Protein AF-A0A847J0B5-F1 (afdb_monomer_lite)

pLDDT: mean 86.2, std 7.01, range [63.56, 94.38]

Structure (mmCIF, N/CA/C/O backbone):
data_AF-A0A847J0B5-F1
#
_entry.id   AF-A0A847J0B5-F1
#
loop_
_atom_site.group_PDB
_atom_site.id
_atom_site.type_symbol
_atom_site.label_atom_id
_atom_site.label_alt_id
_atom_site.label_comp_id
_atom_site.label_asym_id
_atom_site.label_entity_id
_atom_site.label_seq_id
_atom_site.pdbx_PDB_ins_code
_atom_site.Cartn_x
_atom_site.Cartn_y
_atom_site.Cartn_z
_atom_site.occupancy
_atom_site.B_iso_or_equiv
_atom_site.auth_seq_id
_atom_site.auth_comp_id
_atom_site.auth_asym_id
_atom_site.auth_atom_id
_atom_site.pdbx_PDB_model_num
ATOM 1 N N . MET A 1 1 ? 21.740 9.092 7.028 1.00 63.56 1 MET A N 1
ATOM 2 C CA . MET A 1 1 ? 20.563 8.762 7.866 1.00 63.56 1 MET A CA 1
ATOM 3 C C . MET A 1 1 ? 20.424 7.249 7.888 1.00 63.56 1 MET A C 1
ATOM 5 O O . MET A 1 1 ? 20.633 6.644 6.846 1.00 63.56 1 MET A O 1
ATOM 9 N N . ASN A 1 2 ? 20.165 6.631 9.044 1.00 88.06 2 ASN A N 1
ATOM 10 C CA . ASN A 1 2 ? 20.104 5.168 9.141 1.00 88.06 2 ASN A CA 1
ATOM 11 C C . ASN A 1 2 ? 18.903 4.642 8.323 1.00 88.06 2 ASN A C 1
ATOM 13 O O . ASN A 1 2 ? 17.787 5.105 8.577 1.00 88.06 2 ASN A O 1
ATOM 17 N N . PRO A 1 3 ? 19.087 3.690 7.385 1.00 87.38 3 PRO A N 1
ATOM 18 C CA . PRO A 1 3 ? 18.018 3.203 6.501 1.00 87.38 3 PRO A CA 1
ATOM 19 C C . PRO A 1 3 ? 16.808 2.655 7.273 1.00 87.38 3 PRO A C 1
ATOM 21 O O . PRO A 1 3 ? 15.672 2.795 6.832 1.00 87.38 3 PRO A O 1
ATOM 24 N N . PHE A 1 4 ? 17.039 2.135 8.480 1.00 90.00 4 PHE A N 1
ATOM 25 C CA . PHE A 1 4 ? 15.989 1.729 9.416 1.00 90.00 4 PHE A CA 1
ATOM 26 C C . PHE A 1 4 ? 15.018 2.858 9.778 1.00 90.00 4 PHE A C 1
ATOM 28 O O . PHE A 1 4 ? 13.806 2.677 9.732 1.00 90.00 4 PHE A O 1
ATOM 35 N N . ILE A 1 5 ? 15.541 4.038 10.117 1.00 92.56 5 ILE A N 1
ATOM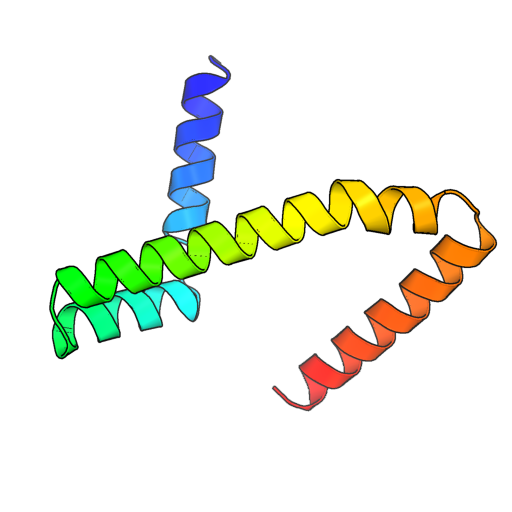 36 C CA . ILE A 1 5 ? 14.725 5.179 10.552 1.00 92.56 5 ILE A CA 1
ATOM 37 C C . ILE A 1 5 ? 13.892 5.695 9.379 1.00 92.56 5 ILE A C 1
ATOM 39 O O . ILE A 1 5 ? 12.713 5.996 9.534 1.00 92.56 5 ILE A O 1
ATOM 43 N N . GLN A 1 6 ? 14.493 5.750 8.191 1.00 89.69 6 GLN A N 1
ATOM 44 C CA . GLN A 1 6 ? 13.803 6.192 6.986 1.00 89.69 6 GLN A CA 1
ATOM 45 C C . GLN A 1 6 ? 12.679 5.224 6.593 1.00 89.69 6 GLN A C 1
ATOM 47 O O . GLN A 1 6 ? 11.579 5.672 6.284 1.00 89.69 6 GLN A O 1
ATOM 52 N N . GLY A 1 7 ? 12.923 3.912 6.685 1.00 87.62 7 GLY A N 1
ATOM 53 C CA . GLY A 1 7 ? 11.899 2.893 6.457 1.00 87.62 7 GLY A CA 1
ATOM 54 C C . GLY A 1 7 ? 10.726 3.007 7.431 1.00 87.62 7 GLY A C 1
ATOM 55 O O . GLY A 1 7 ? 9.577 2.973 7.002 1.00 87.62 7 GLY A O 1
ATOM 56 N N . VAL A 1 8 ? 11.001 3.222 8.723 1.00 89.62 8 VAL A N 1
ATOM 57 C CA . VAL A 1 8 ? 9.949 3.422 9.732 1.00 89.62 8 VAL A CA 1
ATOM 58 C C . VAL A 1 8 ? 9.132 4.677 9.434 1.00 89.62 8 VAL A C 1
ATOM 60 O O . VAL A 1 8 ? 7.910 4.598 9.419 1.00 89.62 8 VAL A O 1
ATOM 63 N N . ILE A 1 9 ? 9.776 5.814 9.155 1.00 91.06 9 ILE A N 1
ATOM 64 C CA . ILE A 1 9 ? 9.079 7.083 8.886 1.00 91.06 9 ILE A CA 1
ATOM 65 C C . ILE A 1 9 ? 8.192 6.973 7.643 1.00 91.06 9 ILE A C 1
ATOM 67 O O . ILE A 1 9 ? 7.026 7.360 7.685 1.00 91.06 9 ILE A O 1
ATOM 71 N N . VAL A 1 10 ? 8.723 6.427 6.546 1.00 88.44 10 VAL A N 1
ATOM 72 C CA . VAL A 1 10 ? 7.965 6.264 5.298 1.00 88.44 10 VAL A CA 1
ATOM 73 C C . VAL A 1 10 ? 6.832 5.257 5.484 1.00 88.44 10 VAL A C 1
ATOM 75 O O . VAL A 1 10 ? 5.712 5.522 5.059 1.00 88.44 10 VAL A O 1
ATOM 78 N N . GLY A 1 11 ? 7.084 4.139 6.169 1.00 85.94 11 GLY A N 1
ATOM 79 C CA . GLY A 1 11 ? 6.056 3.146 6.475 1.00 85.94 11 GLY A CA 1
ATOM 80 C C . GLY A 1 11 ? 4.914 3.722 7.312 1.00 85.94 11 GLY A C 1
ATOM 81 O O . GLY A 1 11 ? 3.750 3.490 6.998 1.00 85.94 11 GLY A O 1
ATOM 82 N N . LEU A 1 12 ? 5.226 4.535 8.326 1.00 85.00 12 LEU A N 1
ATOM 83 C CA . LEU A 1 12 ? 4.223 5.220 9.147 1.00 85.00 12 LEU A CA 1
ATOM 84 C C . LEU A 1 12 ? 3.428 6.250 8.336 1.00 85.00 12 LEU A C 1
ATOM 86 O O . LEU A 1 12 ? 2.208 6.312 8.462 1.00 85.00 12 LEU A O 1
ATOM 90 N N . ALA A 1 13 ? 4.095 7.021 7.475 1.00 86.94 13 ALA A N 1
ATOM 91 C CA . ALA A 1 13 ? 3.427 7.979 6.599 1.00 86.94 13 ALA A CA 1
ATOM 92 C C . ALA A 1 13 ? 2.448 7.288 5.631 1.00 86.94 13 ALA A C 1
ATOM 94 O O . ALA A 1 13 ? 1.328 7.761 5.452 1.00 86.94 13 ALA A O 1
ATOM 95 N N . LEU A 1 14 ? 2.843 6.148 5.054 1.00 83.06 14 LEU A N 1
ATOM 96 C CA . LEU A 1 14 ? 1.985 5.346 4.176 1.00 83.06 14 LEU A CA 1
ATOM 97 C C . LEU A 1 14 ? 0.828 4.686 4.939 1.00 83.06 14 LEU A C 1
ATOM 99 O O . LEU A 1 14 ? -0.287 4.649 4.430 1.00 83.06 14 LEU A O 1
ATOM 103 N N . ALA A 1 15 ? 1.061 4.223 6.170 1.00 79.75 15 ALA A N 1
ATOM 104 C CA . ALA A 1 15 ? 0.022 3.626 7.010 1.00 79.75 15 ALA A CA 1
ATOM 105 C C . ALA A 1 15 ? -1.064 4.632 7.437 1.00 79.75 15 ALA A C 1
ATOM 107 O O . ALA A 1 15 ? -2.211 4.245 7.642 1.00 79.75 15 ALA A O 1
ATOM 108 N N . VAL A 1 16 ? -0.711 5.916 7.571 1.00 79.00 16 VAL A N 1
ATOM 109 C CA . VAL A 1 16 ? -1.636 7.001 7.954 1.00 79.00 16 VAL A CA 1
ATOM 110 C C . VAL A 1 16 ? -2.264 7.687 6.734 1.00 79.00 16 VAL A C 1
ATOM 112 O O . VAL A 1 16 ? -3.103 8.573 6.895 1.00 79.00 16 VAL A O 1
ATOM 115 N N . LEU A 1 17 ? -1.908 7.283 5.508 1.00 82.81 17 LEU A N 1
ATOM 116 C CA . LEU A 1 17 ? -2.485 7.856 4.296 1.00 82.81 17 LEU A CA 1
ATOM 117 C C . LEU A 1 17 ? -4.019 7.795 4.383 1.00 82.81 17 LEU A C 1
ATOM 119 O O . LEU A 1 17 ? -4.608 6.718 4.502 1.00 82.81 17 LE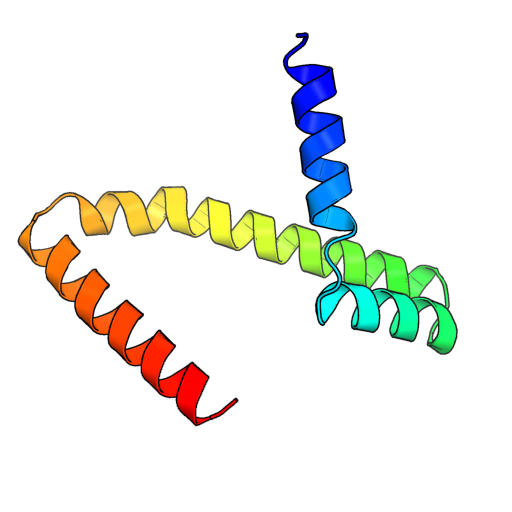U A O 1
ATOM 123 N N . LEU A 1 18 ? -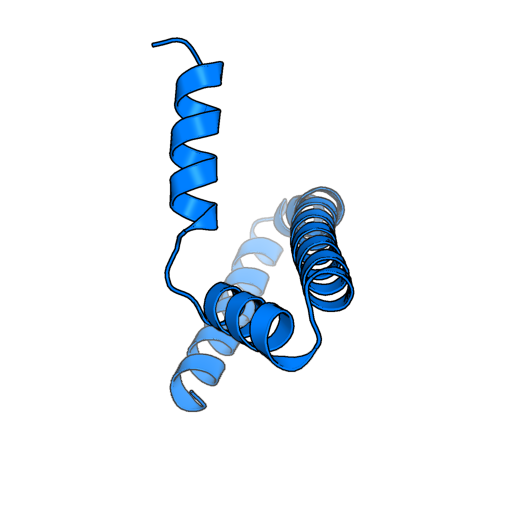4.655 8.971 4.370 1.00 72.69 18 LEU A N 1
ATOM 124 C CA . LEU A 1 18 ? -6.103 9.126 4.501 1.00 72.69 18 LEU A CA 1
ATOM 125 C C . LEU A 1 18 ? -6.782 8.583 3.239 1.00 72.69 18 LEU A C 1
ATOM 127 O O . LEU A 1 18 ? -7.085 9.320 2.305 1.00 72.69 18 LEU A O 1
ATOM 131 N N . GLY A 1 19 ? -6.968 7.268 3.202 1.00 81.75 19 GLY A N 1
ATOM 132 C CA . GLY A 1 19 ? -7.600 6.541 2.114 1.00 81.75 19 GLY A CA 1
ATOM 133 C C . GLY A 1 19 ? -8.792 5.706 2.587 1.00 81.75 19 GLY A C 1
ATOM 134 O O . GLY A 1 19 ? -9.010 5.544 3.793 1.00 81.75 19 GLY A O 1
ATOM 135 N N . PRO A 1 20 ? -9.549 5.115 1.646 1.00 83.69 20 PRO A N 1
ATOM 136 C CA . PRO A 1 20 ? -10.728 4.302 1.951 1.00 83.69 20 PRO A CA 1
ATOM 137 C C . PRO A 1 20 ? -10.433 3.157 2.929 1.00 83.69 20 PRO A C 1
ATOM 139 O O . PRO A 1 20 ? -11.259 2.843 3.781 1.00 83.69 20 PRO A O 1
ATOM 142 N N . ALA A 1 21 ? -9.231 2.574 2.852 1.00 86.25 21 ALA A N 1
ATOM 143 C CA . ALA A 1 21 ? -8.790 1.490 3.727 1.00 86.25 21 ALA A CA 1
ATOM 144 C C . ALA A 1 21 ? -8.643 1.923 5.198 1.00 86.25 21 ALA A C 1
ATOM 146 O O . ALA A 1 21 ? -9.063 1.191 6.094 1.00 86.25 21 ALA A O 1
ATOM 147 N N . LEU A 1 22 ? -8.113 3.126 5.457 1.00 87.75 22 LEU A N 1
ATOM 148 C CA . LEU A 1 22 ? -7.994 3.670 6.813 1.00 87.75 22 LEU A CA 1
ATOM 149 C C . LEU A 1 22 ? -9.383 3.931 7.412 1.00 87.75 22 LEU A C 1
ATOM 151 O O . LEU A 1 22 ? -9.658 3.536 8.544 1.00 87.75 22 LEU A O 1
ATOM 155 N N . PHE A 1 23 ? -10.285 4.544 6.641 1.00 88.94 23 PHE A N 1
ATOM 156 C CA . PHE A 1 23 ? -11.661 4.775 7.087 1.00 88.94 23 PHE A CA 1
ATOM 157 C C . PHE A 1 23 ? -12.412 3.466 7.335 1.00 88.94 23 PHE A C 1
ATOM 159 O O . PHE A 1 23 ? -13.084 3.341 8.357 1.00 88.94 23 PHE A O 1
ATOM 166 N N . ALA A 1 24 ? -12.243 2.467 6.464 1.00 89.50 24 ALA A N 1
ATOM 167 C CA . ALA A 1 24 ? -12.812 1.139 6.661 1.00 89.50 24 ALA A CA 1
ATOM 168 C C . ALA A 1 24 ? -12.288 0.481 7.947 1.00 89.50 24 ALA A C 1
ATOM 170 O O . ALA A 1 24 ? -13.079 -0.099 8.693 1.00 89.50 24 ALA A O 1
ATOM 171 N N . LEU A 1 25 ? -10.991 0.614 8.249 1.00 89.75 25 LEU A N 1
ATOM 172 C CA . LEU A 1 25 ? -10.374 0.130 9.489 1.00 89.75 25 LEU A CA 1
ATOM 173 C C . LEU A 1 25 ? -10.915 0.826 10.734 1.00 89.75 25 LEU A C 1
ATOM 175 O O . LEU A 1 25 ? -11.268 0.150 11.701 1.00 89.75 25 LEU A O 1
ATOM 179 N N . ILE A 1 26 ? -11.017 2.155 10.717 1.00 90.00 26 ILE A N 1
ATOM 180 C CA . ILE A 1 26 ? -11.593 2.924 11.826 1.00 90.00 26 ILE A CA 1
ATOM 181 C C . ILE A 1 26 ? -13.054 2.509 12.031 1.00 90.00 26 ILE A C 1
ATOM 183 O O . ILE A 1 26 ? -13.452 2.170 13.145 1.00 90.00 26 ILE A O 1
ATOM 187 N N . GLN A 1 27 ? -13.842 2.454 10.956 1.00 90.62 27 GLN A N 1
ATOM 188 C CA . GLN A 1 27 ? -15.256 2.099 11.014 1.00 90.62 27 GLN A CA 1
ATOM 189 C C . GLN A 1 27 ? -15.469 0.678 11.547 1.00 90.62 27 GLN A C 1
ATOM 191 O O . GLN A 1 27 ? -16.293 0.473 12.436 1.00 90.62 27 GLN A O 1
ATOM 196 N N . THR A 1 28 ? -14.727 -0.312 11.047 1.00 91.50 28 THR A N 1
ATOM 197 C CA . THR A 1 28 ? -14.839 -1.695 11.541 1.00 91.50 28 THR A CA 1
ATOM 198 C C . THR A 1 28 ? -14.335 -1.843 12.968 1.00 91.50 28 THR A C 1
ATOM 200 O O . THR A 1 28 ? -14.952 -2.580 13.736 1.00 91.50 28 THR A O 1
ATOM 203 N N . SER A 1 29 ? -13.282 -1.122 13.354 1.00 88.62 29 SER A N 1
ATOM 204 C CA . SER A 1 29 ? -12.771 -1.137 14.729 1.00 88.62 29 SER A CA 1
ATOM 205 C C . SER A 1 29 ? -13.779 -0.554 15.718 1.00 88.62 29 SER A C 1
ATOM 207 O O . SER A 1 29 ? -13.969 -1.119 16.793 1.00 88.62 29 SER A O 1
ATOM 209 N N . ILE A 1 30 ? -14.465 0.531 15.344 1.00 92.25 30 ILE A N 1
ATOM 210 C CA . ILE A 1 30 ? -15.504 1.160 16.171 1.00 92.25 30 ILE A CA 1
ATOM 211 C C . ILE A 1 30 ? -16.778 0.305 16.196 1.00 92.25 30 ILE A C 1
ATOM 213 O O . ILE A 1 30 ? -17.356 0.098 17.258 1.00 92.25 30 ILE A O 1
ATOM 217 N N . HIS A 1 31 ? -17.224 -0.215 15.049 1.00 92.31 31 HIS A N 1
ATOM 218 C CA . HIS A 1 31 ? -18.534 -0.866 14.937 1.00 92.31 31 HIS A CA 1
ATOM 219 C C . HIS A 1 31 ? -18.527 -2.352 15.324 1.00 92.31 31 HIS A C 1
ATOM 221 O O . HIS A 1 31 ? -19.493 -2.850 15.894 1.00 92.31 31 HIS A O 1
ATOM 227 N N . ARG A 1 32 ? -17.449 -3.083 15.011 1.00 85.38 32 ARG A N 1
ATOM 228 C CA . ARG A 1 32 ? -17.312 -4.530 15.274 1.00 85.38 32 ARG A CA 1
ATOM 229 C C . ARG A 1 32 ? -16.222 -4.869 16.298 1.00 85.38 32 ARG A C 1
ATOM 231 O O . ARG A 1 32 ? -15.927 -6.049 16.510 1.00 85.38 32 ARG A O 1
ATOM 238 N N . GLY A 1 33 ? -15.627 -3.854 16.924 1.00 89.25 33 GLY A N 1
ATOM 239 C CA . GLY A 1 33 ? -14.599 -3.988 17.952 1.00 89.25 33 GLY A CA 1
ATOM 240 C C . GLY A 1 33 ? -13.198 -4.307 17.419 1.00 89.25 33 GLY A C 1
ATOM 241 O O . GLY A 1 33 ? -12.987 -4.613 16.243 1.00 89.25 33 GLY A O 1
ATOM 242 N N . PHE A 1 34 ? -12.222 -4.287 18.332 1.00 86.12 34 PHE A N 1
ATOM 243 C CA . PHE A 1 34 ? -10.793 -4.432 18.028 1.00 86.12 34 PHE A CA 1
ATOM 244 C C . PHE A 1 34 ? -10.446 -5.730 17.285 1.00 86.12 34 PHE A C 1
ATOM 246 O O . PHE A 1 34 ? -9.675 -5.706 16.333 1.00 86.12 34 PHE A O 1
ATOM 253 N N . ARG A 1 35 ? -11.054 -6.862 17.667 1.00 88.88 35 ARG A N 1
ATOM 254 C CA . ARG A 1 35 ? -10.773 -8.171 17.050 1.00 88.88 35 ARG A CA 1
ATOM 255 C C . ARG A 1 35 ? -11.124 -8.210 15.560 1.00 88.88 35 ARG A C 1
ATOM 257 O O . ARG A 1 35 ? -10.416 -8.834 14.778 1.00 88.88 35 ARG A O 1
ATOM 264 N N . SER A 1 36 ? -12.210 -7.547 15.172 1.00 88.81 36 SER A N 1
ATOM 265 C CA . SER A 1 36 ? -12.623 -7.464 13.768 1.00 88.81 36 SER A CA 1
ATOM 266 C C . SER A 1 36 ? -11.731 -6.496 12.988 1.00 88.81 36 SER A C 1
ATOM 268 O O . SER A 1 36 ? -11.369 -6.778 11.849 1.00 88.81 36 SER A O 1
ATOM 270 N N . GLY A 1 37 ? -11.326 -5.388 13.620 1.00 90.31 37 GLY A N 1
ATOM 271 C CA . GLY A 1 37 ? -10.379 -4.430 13.046 1.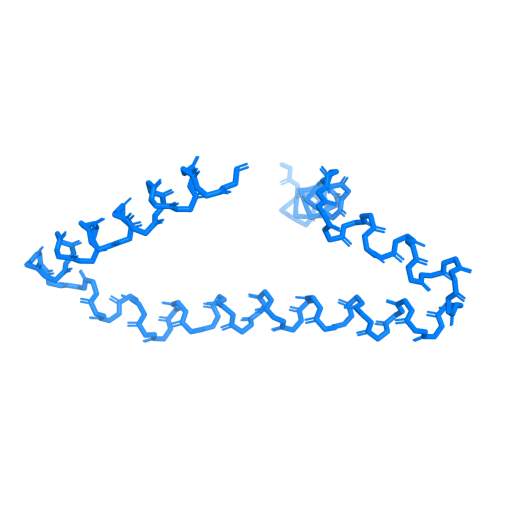00 90.31 37 GLY A CA 1
ATOM 272 C C . GLY A 1 37 ? -8.998 -5.037 12.776 1.00 90.31 37 GLY A C 1
ATOM 273 O O . GLY A 1 37 ? -8.443 -4.830 11.700 1.00 90.31 37 GLY A O 1
ATOM 274 N N . THR A 1 38 ? -8.459 -5.850 13.692 1.00 89.44 38 THR A N 1
ATOM 275 C CA . THR A 1 38 ? -7.157 -6.513 13.489 1.00 89.44 38 THR A CA 1
ATOM 276 C C . THR A 1 38 ? -7.199 -7.566 12.386 1.00 89.44 38 THR A C 1
ATOM 278 O O . THR A 1 38 ? -6.255 -7.658 11.606 1.00 89.44 38 THR A O 1
ATOM 281 N N . MET A 1 39 ? -8.296 -8.321 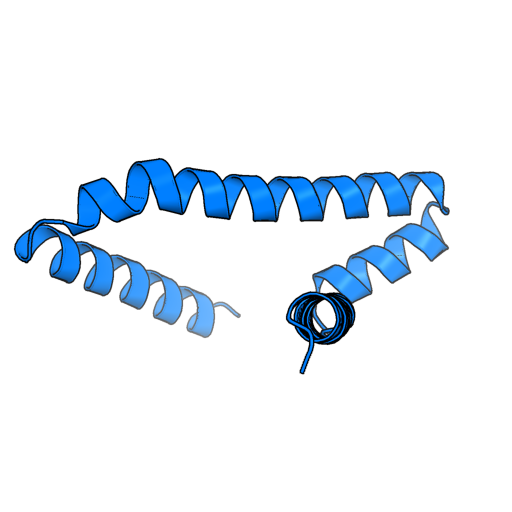12.261 1.00 93.00 39 MET A N 1
ATOM 282 C CA . MET A 1 39 ? -8.493 -9.237 11.130 1.00 93.00 39 MET A CA 1
ATOM 283 C C . MET A 1 39 ? -8.539 -8.489 9.793 1.00 93.00 39 MET A C 1
ATOM 285 O O . MET A 1 39 ? -7.921 -8.939 8.831 1.00 93.00 39 MET A O 1
ATOM 289 N N . LEU A 1 40 ? -9.215 -7.335 9.736 1.00 92.62 40 LEU A N 1
ATOM 290 C CA . LEU A 1 40 ? -9.226 -6.497 8.535 1.00 92.62 40 LEU A CA 1
ATOM 291 C C . LEU A 1 40 ? -7.825 -5.958 8.215 1.00 92.62 40 LEU A C 1
ATOM 293 O O . LEU A 1 40 ? -7.400 -6.032 7.067 1.00 92.62 40 LEU A O 1
ATOM 297 N N . ALA A 1 41 ? -7.090 -5.470 9.218 1.00 90.06 41 ALA A N 1
ATOM 298 C CA . ALA A 1 41 ? -5.734 -4.950 9.035 1.00 90.06 41 ALA A CA 1
ATOM 299 C C . ALA A 1 41 ? -4.781 -6.025 8.494 1.00 90.06 41 ALA A C 1
ATOM 301 O O . ALA A 1 41 ? -4.024 -5.769 7.559 1.00 90.06 41 ALA A O 1
ATOM 302 N N . LEU A 1 42 ? -4.864 -7.246 9.033 1.00 92.12 42 LEU A N 1
ATOM 303 C CA . LEU A 1 42 ? -4.113 -8.394 8.525 1.00 92.12 42 LEU A CA 1
ATOM 304 C C . LEU A 1 42 ? -4.522 -8.762 7.096 1.00 92.12 42 LEU A C 1
ATOM 306 O O . LEU A 1 42 ? -3.658 -9.092 6.289 1.00 92.12 42 LEU A O 1
ATOM 310 N N . GLY A 1 43 ? -5.812 -8.678 6.768 1.00 92.81 43 GLY A N 1
ATOM 311 C CA . GLY A 1 43 ? -6.310 -8.903 5.412 1.00 92.81 43 GLY A CA 1
ATOM 312 C C . GLY A 1 43 ? -5.753 -7.898 4.401 1.00 92.81 43 GLY A C 1
ATOM 313 O O . GLY A 1 43 ? -5.274 -8.306 3.346 1.00 92.81 43 GLY A O 1
ATOM 314 N N . ILE A 1 44 ? -5.752 -6.604 4.741 1.00 91.12 44 ILE A N 1
ATOM 315 C CA . ILE A 1 44 ? -5.169 -5.540 3.904 1.00 91.12 44 ILE A CA 1
ATOM 316 C C . ILE A 1 44 ? -3.673 -5.797 3.702 1.00 91.12 44 ILE A C 1
ATOM 318 O O . ILE A 1 44 ? -3.202 -5.843 2.569 1.00 91.12 44 ILE A O 1
ATOM 322 N N . PHE A 1 45 ? -2.941 -6.056 4.789 1.00 90.06 45 PHE A N 1
ATOM 323 C CA . PHE A 1 45 ? -1.511 -6.348 4.723 1.00 90.06 45 PHE A CA 1
ATOM 324 C C . PHE A 1 45 ? -1.199 -7.562 3.836 1.00 90.06 45 PHE A C 1
ATOM 326 O O . PHE A 1 45 ? -0.282 -7.519 3.016 1.00 90.06 45 PHE A O 1
ATOM 333 N N . LEU A 1 46 ? -1.974 -8.643 3.970 1.00 94.38 46 LEU A N 1
ATOM 334 C CA . LEU A 1 46 ? -1.793 -9.847 3.163 1.00 94.38 46 LEU A CA 1
ATOM 335 C C . LEU A 1 46 ? -2.110 -9.593 1.682 1.00 94.38 46 LEU A C 1
ATOM 337 O O . LEU A 1 46 ? -1.400 -10.099 0.815 1.00 94.38 46 LEU A O 1
ATOM 341 N N . SER A 1 47 ? -3.139 -8.790 1.395 1.00 92.06 47 SER A N 1
ATOM 342 C CA . SER A 1 47 ? -3.489 -8.372 0.036 1.00 92.06 47 SER A CA 1
ATOM 343 C C . SER A 1 47 ? -2.337 -7.609 -0.618 1.00 92.06 47 SER A C 1
ATOM 345 O O . SER A 1 47 ? -1.879 -8.004 -1.692 1.00 92.06 47 SER A O 1
ATOM 347 N N . ASP A 1 48 ? -1.801 -6.590 0.051 1.00 90.50 48 ASP A N 1
ATOM 348 C CA . ASP A 1 48 ? -0.689 -5.786 -0.466 1.00 90.50 48 ASP A CA 1
ATOM 349 C C . ASP A 1 48 ? 0.572 -6.634 -0.677 1.00 90.50 48 ASP A C 1
ATOM 351 O O . ASP A 1 48 ? 1.219 -6.556 -1.724 1.00 90.50 48 ASP A O 1
ATOM 355 N N . LEU A 1 49 ? 0.888 -7.519 0.275 1.00 92.12 49 LEU A N 1
ATOM 356 C CA . LEU A 1 49 ? 2.017 -8.439 0.155 1.00 92.12 49 LEU A CA 1
ATOM 357 C C . LEU A 1 49 ? 1.844 -9.400 -1.031 1.00 92.12 49 LEU A C 1
ATOM 359 O O . LEU A 1 49 ? 2.794 -9.639 -1.778 1.00 92.12 49 LEU A O 1
ATOM 363 N N . SER A 1 50 ? 0.634 -9.933 -1.228 1.00 93.25 50 SER A N 1
ATOM 364 C CA . SER A 1 50 ? 0.333 -10.834 -2.343 1.00 93.25 50 SER A CA 1
ATOM 365 C C . SER A 1 50 ? 0.447 -10.135 -3.699 1.00 93.25 50 SER A C 1
ATOM 367 O O . SER A 1 50 ? 1.009 -10.710 -4.630 1.00 93.25 50 SER A O 1
ATOM 369 N N . LEU A 1 51 ? -0.002 -8.877 -3.800 1.00 89.88 51 LEU A N 1
ATOM 370 C CA . LEU A 1 51 ? 0.132 -8.061 -5.006 1.00 89.88 51 LEU A CA 1
ATOM 371 C C . LEU A 1 51 ? 1.601 -7.830 -5.356 1.00 89.88 51 LEU A C 1
ATOM 373 O O . LEU A 1 51 ? 1.993 -8.039 -6.503 1.00 89.88 51 LEU A O 1
ATOM 377 N N . VAL A 1 52 ? 2.426 -7.461 -4.372 1.00 90.44 52 VAL A N 1
ATOM 378 C CA . VAL A 1 52 ? 3.872 -7.284 -4.571 1.00 90.44 52 VAL A CA 1
ATOM 379 C C . VAL A 1 52 ? 4.528 -8.599 -4.997 1.00 90.44 52 VAL A C 1
ATOM 381 O O . VAL A 1 52 ? 5.321 -8.612 -5.938 1.00 90.44 52 VAL A O 1
ATOM 384 N N . PHE A 1 53 ? 4.173 -9.716 -4.359 1.00 91.50 53 PHE A N 1
ATOM 385 C CA . PHE A 1 53 ? 4.712 -11.030 -4.702 1.00 91.50 53 PHE A CA 1
ATOM 386 C C . PHE A 1 53 ? 4.353 -11.448 -6.137 1.00 91.50 53 PHE A C 1
ATOM 388 O O . PHE A 1 53 ? 5.228 -11.845 -6.908 1.00 91.50 53 PHE A O 1
ATOM 395 N N . LEU A 1 54 ? 3.083 -11.303 -6.528 1.00 88.69 54 LEU A N 1
ATOM 396 C CA . LEU A 1 54 ? 2.617 -11.597 -7.884 1.00 88.69 54 LEU A CA 1
ATOM 397 C C . LEU A 1 54 ? 3.245 -10.667 -8.925 1.00 88.69 54 LEU A C 1
ATOM 399 O O . LEU A 1 54 ? 3.604 -11.122 -10.011 1.00 88.69 54 LEU A O 1
ATOM 403 N N . ALA A 1 55 ? 3.425 -9.386 -8.602 1.00 86.94 55 ALA A N 1
ATOM 404 C CA . ALA A 1 55 ? 4.121 -8.451 -9.477 1.00 86.94 55 ALA A CA 1
ATOM 405 C C . ALA A 1 55 ? 5.583 -8.872 -9.690 1.00 86.94 55 ALA A C 1
ATOM 407 O O . ALA A 1 55 ? 6.076 -8.857 -10.818 1.00 86.94 55 ALA A O 1
ATOM 408 N N . PHE A 1 56 ? 6.261 -9.311 -8.628 1.00 85.56 56 PHE A N 1
ATOM 409 C CA . PHE A 1 56 ? 7.659 -9.720 -8.699 1.00 85.56 56 PHE A CA 1
ATOM 410 C C . PHE A 1 56 ? 7.853 -11.015 -9.498 1.00 85.56 56 PHE A C 1
ATOM 412 O O . PHE A 1 56 ? 8.739 -11.097 -10.346 1.00 85.56 56 PHE A O 1
ATOM 419 N N . VAL A 1 57 ? 7.006 -12.020 -9.261 1.00 85.19 57 VAL A N 1
ATOM 420 C CA . VAL A 1 57 ? 7.107 -13.325 -9.932 1.00 85.19 57 VAL A CA 1
ATOM 421 C C . VAL A 1 57 ? 6.549 -13.277 -11.355 1.00 85.19 57 VAL A C 1
ATOM 423 O O . VAL A 1 57 ? 7.172 -13.804 -12.271 1.00 85.19 57 VAL A O 1
ATOM 426 N N . GLY A 1 58 ? 5.386 -12.657 -11.559 1.00 78.25 58 GLY A N 1
ATOM 427 C CA . GLY A 1 58 ? 4.658 -12.702 -12.828 1.00 78.25 58 GLY A CA 1
ATOM 428 C C . GLY A 1 58 ? 4.903 -11.496 -13.729 1.00 78.25 58 GLY A C 1
ATOM 429 O O . GLY A 1 58 ? 5.240 -11.657 -14.902 1.00 78.25 58 GLY A O 1
ATOM 430 N N . ALA A 1 59 ? 4.744 -10.277 -13.207 1.00 74.38 59 ALA A N 1
ATOM 431 C CA . ALA A 1 59 ? 4.738 -9.080 -14.051 1.00 74.38 59 ALA A CA 1
ATOM 432 C C . ALA A 1 59 ? 6.125 -8.762 -14.630 1.00 74.38 59 ALA A C 1
ATOM 434 O O . ALA A 1 59 ? 6.233 -8.438 -15.811 1.00 74.38 59 ALA A O 1
ATOM 435 N N . ILE A 1 60 ? 7.194 -8.921 -13.842 1.00 73.69 60 ILE A N 1
ATOM 436 C CA . ILE A 1 60 ? 8.568 -8.667 -14.312 1.00 73.69 60 ILE A CA 1
ATOM 437 C C . ILE A 1 60 ? 8.947 -9.609 -15.465 1.00 73.69 60 ILE A C 1
ATOM 439 O O . ILE A 1 60 ? 9.542 -9.170 -16.448 1.00 73.69 60 ILE A O 1
ATOM 443 N N . GLN A 1 61 ? 8.558 -10.885 -15.390 1.00 71.94 61 GLN A N 1
ATOM 444 C CA . GLN A 1 61 ? 8.847 -11.862 -16.446 1.00 71.94 61 GLN A CA 1
ATOM 445 C C . GLN A 1 61 ? 8.067 -11.562 -17.733 1.00 71.94 61 GLN A C 1
ATOM 447 O O . GLN A 1 61 ? 8.610 -11.679 -18.830 1.00 71.94 61 GLN A O 1
ATOM 452 N N . LEU A 1 62 ? 6.814 -11.119 -17.600 1.00 68.44 62 LEU A N 1
ATOM 453 C CA . LEU A 1 62 ? 5.933 -10.819 -18.727 1.00 68.44 62 LEU A CA 1
ATOM 454 C C . LEU A 1 62 ? 6.317 -9.519 -19.457 1.00 68.44 62 LEU A C 1
ATOM 456 O O . LEU A 1 62 ? 6.103 -9.390 -20.658 1.00 68.44 62 LEU A O 1
ATOM 460 N N . ILE A 1 63 ? 6.909 -8.558 -18.744 1.00 68.50 63 ILE A N 1
ATOM 461 C CA . ILE A 1 63 ? 7.281 -7.230 -19.261 1.00 68.50 63 ILE A CA 1
ATOM 462 C C . ILE A 1 63 ? 8.685 -7.216 -19.899 1.00 68.50 63 ILE A C 1
ATOM 464 O O . ILE A 1 63 ? 9.060 -6.247 -20.558 1.00 68.50 63 ILE A O 1
ATOM 468 N N . ASN A 1 64 ? 9.448 -8.305 -19.781 1.00 70.12 64 ASN A N 1
ATOM 469 C CA . ASN A 1 64 ? 10.855 -8.368 -20.190 1.00 70.12 64 ASN A CA 1
ATOM 470 C C . ASN A 1 64 ? 11.089 -8.289 -21.719 1.00 70.12 64 ASN A C 1
ATOM 472 O O . ASN A 1 64 ? 12.221 -8.193 -22.175 1.00 70.12 64 ASN A O 1
ATOM 476 N N . THR A 1 65 ? 10.026 -8.320 -22.531 1.00 72.88 65 THR A N 1
ATOM 477 C CA . THR A 1 65 ? 10.081 -8.121 -23.990 1.00 72.88 65 THR A CA 1
ATOM 478 C C . THR A 1 65 ? 9.378 -6.817 -24.367 1.00 72.88 65 THR A C 1
ATOM 480 O O . THR A 1 65 ? 8.234 -6.593 -23.964 1.00 72.88 65 THR A O 1
ATOM 483 N N . ASP A 1 66 ? 10.003 -5.982 -25.206 1.00 72.25 66 ASP A N 1
ATOM 484 C CA . ASP A 1 66 ? 9.490 -4.650 -25.579 1.00 72.25 66 ASP A CA 1
ATOM 485 C C . ASP A 1 66 ? 8.040 -4.651 -26.086 1.00 72.25 66 ASP A C 1
ATOM 487 O O . ASP A 1 66 ? 7.247 -3.776 -25.729 1.00 72.25 66 ASP A O 1
ATOM 491 N N . ARG A 1 67 ? 7.662 -5.669 -26.870 1.00 74.75 67 ARG A N 1
ATOM 492 C CA . ARG A 1 67 ? 6.291 -5.832 -27.379 1.00 74.75 67 ARG A CA 1
ATOM 493 C C . ARG A 1 67 ? 5.280 -6.032 -26.245 1.00 74.75 67 ARG A C 1
ATOM 495 O O . ARG A 1 67 ? 4.221 -5.408 -26.253 1.00 74.75 67 ARG A O 1
ATOM 502 N N . HIS A 1 68 ? 5.602 -6.884 -25.272 1.00 79.44 68 HIS A N 1
ATOM 503 C CA . HIS A 1 68 ? 4.712 -7.173 -24.151 1.00 79.44 68 HIS A CA 1
ATOM 504 C C . HIS A 1 68 ? 4.604 -5.983 -23.199 1.00 79.44 68 HIS A C 1
ATOM 506 O O . HIS A 1 68 ? 3.502 -5.697 -22.742 1.00 79.44 68 HIS A O 1
ATOM 512 N N . ARG A 1 69 ? 5.687 -5.219 -22.995 1.00 80.88 69 ARG A N 1
ATOM 513 C CA . ARG A 1 69 ? 5.658 -3.983 -22.197 1.00 80.88 69 ARG A CA 1
ATOM 514 C C . ARG A 1 69 ? 4.674 -2.953 -22.751 1.00 80.88 69 ARG A C 1
ATOM 516 O O . ARG A 1 69 ? 3.872 -2.419 -21.989 1.00 80.88 69 ARG A O 1
ATOM 523 N N . MET A 1 70 ? 4.712 -2.681 -24.061 1.00 81.62 70 MET A N 1
ATOM 524 C CA . MET A 1 70 ? 3.775 -1.727 -24.672 1.00 81.62 70 MET A CA 1
ATOM 525 C C . MET A 1 70 ? 2.328 -2.207 -24.553 1.00 81.62 70 MET A C 1
ATOM 527 O O . MET A 1 70 ? 1.449 -1.434 -24.182 1.00 81.62 70 MET A O 1
ATOM 531 N N . LEU A 1 71 ? 2.087 -3.492 -24.818 1.00 84.88 71 LEU A N 1
ATOM 532 C CA . LEU A 1 71 ? 0.748 -4.073 -24.773 1.00 84.88 71 LEU A CA 1
ATOM 533 C C . LEU A 1 71 ? 0.167 -4.046 -23.346 1.00 84.88 71 LEU A C 1
ATOM 535 O O . LEU A 1 71 ? -0.981 -3.648 -23.161 1.00 84.88 71 LEU A O 1
ATOM 539 N N . PHE A 1 72 ? 0.978 -4.356 -22.329 1.00 84.56 72 PHE A N 1
ATOM 540 C CA . PHE A 1 72 ? 0.590 -4.229 -20.920 1.00 84.56 72 PHE A CA 1
ATOM 541 C C . PHE A 1 72 ? 0.318 -2.776 -20.514 1.00 84.56 72 PHE A C 1
ATOM 543 O O . PHE A 1 72 ? -0.619 -2.515 -19.758 1.00 84.56 72 PHE A O 1
ATOM 550 N N . GLY A 1 73 ? 1.106 -1.833 -21.040 1.00 85.19 73 GLY A N 1
ATOM 551 C CA . GLY A 1 73 ? 0.924 -0.399 -20.820 1.00 85.19 73 GLY A CA 1
ATOM 552 C C . GLY A 1 73 ? -0.416 0.108 -21.354 1.00 85.19 73 GLY A C 1
ATOM 553 O O . GLY A 1 73 ? -1.147 0.774 -20.625 1.00 85.19 73 GLY A O 1
ATOM 554 N N . TYR A 1 74 ? -0.781 -0.264 -22.586 1.00 90.50 74 TYR A N 1
ATOM 555 C CA . TYR A 1 74 ? -2.076 0.105 -23.164 1.00 90.50 74 TYR A CA 1
ATOM 556 C C . TYR A 1 74 ? -3.253 -0.501 -22.396 1.00 90.50 74 TYR A C 1
ATOM 558 O O . TYR A 1 74 ? -4.208 0.213 -22.099 1.00 90.50 74 TYR A O 1
ATOM 566 N N . ILE A 1 75 ? -3.173 -1.784 -22.024 1.00 91.00 75 ILE A N 1
ATOM 567 C CA . ILE A 1 75 ? -4.235 -2.453 -21.256 1.00 91.00 75 ILE A CA 1
ATOM 568 C C . ILE A 1 75 ? -4.411 -1.788 -19.887 1.00 91.00 75 ILE A C 1
ATOM 570 O O . ILE A 1 75 ? -5.519 -1.393 -19.530 1.00 91.00 75 ILE A O 1
ATOM 574 N N . SER A 1 76 ? -3.320 -1.608 -19.140 1.00 87.00 76 SER A N 1
ATOM 575 C CA . SER A 1 76 ? -3.360 -0.987 -17.809 1.00 87.00 76 SER A CA 1
ATOM 576 C C . SER A 1 76 ? -3.860 0.459 -17.878 1.00 87.00 76 SER A C 1
ATOM 578 O O . SER A 1 76 ? -4.673 0.872 -17.054 1.00 87.00 76 SER A O 1
ATOM 580 N N . GLY A 1 77 ? -3.434 1.218 -18.894 1.00 90.25 77 GLY A N 1
ATOM 581 C CA . GLY A 1 77 ? -3.895 2.585 -19.131 1.00 90.25 77 GLY A CA 1
ATOM 582 C C . GLY A 1 77 ? -5.389 2.664 -19.445 1.00 90.25 77 GLY A C 1
ATOM 583 O O . GLY A 1 77 ? -6.088 3.507 -18.888 1.00 90.25 77 GLY A O 1
ATOM 584 N N . MET A 1 78 ? -5.906 1.755 -20.276 1.00 94.31 78 MET A N 1
ATOM 585 C CA . MET A 1 78 ? -7.334 1.698 -20.596 1.00 94.31 78 MET A CA 1
ATOM 586 C C . MET A 1 78 ? -8.180 1.365 -19.359 1.00 94.31 78 MET A C 1
ATOM 588 O O . MET A 1 78 ? -9.217 1.990 -19.143 1.00 94.31 78 MET A O 1
ATOM 592 N N . ILE A 1 79 ? -7.705 0.445 -18.510 1.00 92.19 79 ILE A N 1
ATOM 593 C CA . ILE A 1 79 ? -8.355 0.110 -17.235 1.00 92.19 79 ILE A CA 1
ATOM 594 C C . ILE A 1 79 ? -8.394 1.337 -16.316 1.00 92.19 79 ILE A C 1
ATOM 596 O O . ILE A 1 79 ? -9.459 1.666 -15.797 1.00 92.19 79 ILE A O 1
ATOM 600 N N . LEU A 1 80 ? -7.279 2.059 -16.159 1.00 90.31 80 LEU A N 1
ATOM 601 C CA . LEU A 1 80 ? -7.224 3.263 -15.320 1.00 90.31 80 LEU A CA 1
ATOM 602 C C . LEU A 1 80 ? -8.171 4.365 -15.810 1.00 90.31 80 LEU A C 1
ATOM 604 O O . LEU A 1 80 ? -8.873 4.964 -14.998 1.00 90.31 80 LEU A O 1
ATOM 608 N N . ILE A 1 81 ? -8.236 4.597 -17.125 1.00 94.19 81 ILE A N 1
ATOM 609 C CA . ILE A 1 81 ? -9.178 5.557 -17.719 1.00 94.19 81 ILE A CA 1
ATOM 610 C C . ILE A 1 81 ? -10.619 5.129 -17.434 1.00 94.19 81 ILE A C 1
ATOM 612 O O . ILE A 1 81 ? -11.424 5.949 -17.005 1.00 94.19 81 ILE A O 1
ATOM 616 N N . SER A 1 82 ? -10.947 3.847 -17.628 1.00 93.19 82 SER A N 1
ATOM 617 C CA . SER A 1 82 ? -12.299 3.344 -17.363 1.00 93.19 82 SER A CA 1
ATOM 618 C C . SER A 1 82 ? -12.691 3.481 -15.889 1.00 93.19 82 SER A C 1
ATOM 620 O O . SER A 1 82 ? -13.800 3.913 -15.590 1.00 93.19 82 SER A O 1
ATOM 622 N N . TYR A 1 83 ? -11.764 3.202 -14.969 1.00 90.38 83 TYR A N 1
ATOM 623 C CA . TYR A 1 83 ? -11.992 3.358 -13.538 1.00 90.38 83 TYR A CA 1
ATOM 624 C C . TYR A 1 83 ? -12.224 4.825 -13.161 1.00 90.38 83 TYR A C 1
ATOM 626 O O . TYR A 1 83 ? -13.161 5.112 -12.430 1.00 90.38 83 TYR A O 1
ATOM 634 N N . GLY A 1 84 ? -11.441 5.756 -13.714 1.00 88.00 84 GLY A N 1
ATOM 635 C CA . GLY A 1 84 ? -11.614 7.193 -13.470 1.00 88.00 84 GLY A CA 1
ATOM 636 C C . GLY A 1 84 ? -12.870 7.816 -14.093 1.00 88.00 84 GLY A C 1
ATOM 637 O O . GLY A 1 84 ? -13.203 8.940 -13.750 1.00 88.00 84 GLY A O 1
ATOM 638 N N . ILE A 1 85 ? -13.548 7.127 -15.017 1.00 93.94 85 ILE A N 1
ATOM 639 C CA . ILE A 1 85 ? -14.861 7.548 -15.538 1.00 93.94 85 ILE A CA 1
ATOM 640 C C . ILE A 1 85 ? -15.998 7.006 -14.659 1.00 93.94 85 ILE A C 1
ATOM 642 O O . ILE A 1 85 ? -17.047 7.636 -14.551 1.00 93.94 85 ILE A O 1
ATOM 646 N N . VAL A 1 86 ? -15.816 5.813 -14.086 1.00 91.44 86 VAL A N 1
ATOM 647 C CA . VAL A 1 86 ? -16.821 5.142 -13.247 1.00 91.44 86 VAL A CA 1
ATOM 648 C C . VAL A 1 86 ? -16.847 5.701 -11.821 1.00 91.44 86 VAL A C 1
ATOM 650 O O . VAL A 1 86 ? -17.923 5.756 -11.226 1.00 91.44 86 VAL A O 1
ATOM 653 N N . VAL A 1 87 ? -15.680 6.059 -11.278 1.00 74.06 87 VAL A N 1
ATOM 654 C CA . VAL A 1 87 ? -15.506 6.686 -9.954 1.00 74.06 87 VAL A CA 1
ATOM 655 C C . VAL A 1 87 ? -15.724 8.186 -10.039 1.00 74.06 87 VAL A C 1
ATOM 657 O O . VAL A 1 87 ? -16.482 8.696 -9.184 1.00 74.06 87 VAL A O 1
#

Sequence (87 aa):
MNPFIQGVIVGLALAVLLGPALFALIQTSIHRGFRSGTMLALGIFLSDLSLVFLAFVGAIQLINTDRHRMLFGYISGMILISYGIVV

Foldseek 3Di:
DPVVVVCVVVVVVVVPPPDPLVVVLVCCCVPVNDVRSVVSVVVVVVVVVVVVVCCVPPVCVQCVDPVSVVVVVVVVVVVVVVVVVVD

Secondary structure (DSSP, 8-state):
--HHHHHHHHHHHHHT--SHHHHHHHHHHHHH-HHHHHHHHHHHHHHHHHHHHHIIIIIHHHHSSHHHHHHHHHHHHHHHHHHHHH-

Radius of gyration: 17.59 Å; chains: 1; bounding box: 39×22×45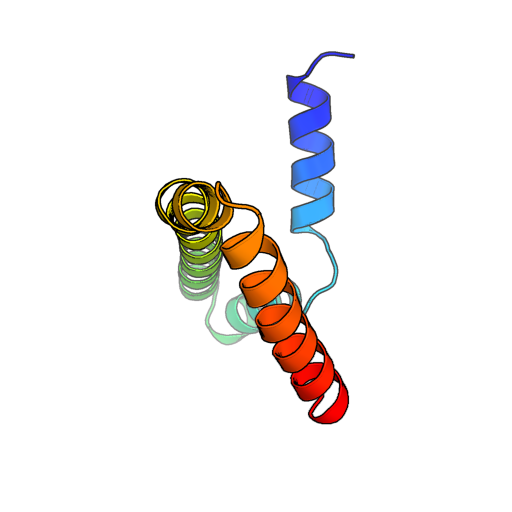 Å